Protein AF-A0A915UQF1-F1 (afdb_monomer_lite)

Sequence (170 aa):
MGRLLSLLALVVAMAIGLWLFSQKASKDVQRVTTWQVEGEKSAQPASLDWREAQESLARLDSLLAASEPAPQELSAIAQKAAQWVAESRPGSPEYRLAVALRAACLALAQAGPDASDPQRQKARAELAVARSVLAGESPGSVTHGIQDQLKNLQVEHGEQVQKALEETAP

Foldseek 3Di:
DVVVVVVVVVVVVVVVVVVVVVVVVVVLLVLLPDAAAPALVPQAADADDLVVLVVLLVLLVVQLPALQRDRVSLNVQLSVLSNQCVNDDQQDLSNLLSLLSNLLSLLSSSFHSDNPTVSSVSSVVSSVSNVCSSVVVDDRDPVVSVVSVVSSVVSSVSNVVSVVSVVPDD

Structure (mmCIF, N/CA/C/O backbone):
data_AF-A0A915UQF1-F1
#
_entry.id   AF-A0A915UQF1-F1
#
loop_
_atom_site.group_PDB
_atom_site.id
_atom_site.type_symbol
_atom_site.label_atom_id
_atom_site.label_alt_id
_atom_site.label_comp_id
_atom_site.label_asym_id
_atom_site.label_entity_id
_atom_site.label_seq_id
_atom_site.pdbx_PDB_ins_code
_atom_site.Cartn_x
_atom_site.Cartn_y
_atom_site.Cartn_z
_atom_site.occupancy
_atom_site.B_iso_or_equiv
_atom_site.auth_seq_id
_atom_site.auth_comp_id
_atom_site.auth_asym_id
_atom_site.auth_atom_id
_atom_site.pdbx_PDB_model_num
ATOM 1 N N . MET A 1 1 ? -21.570 48.358 13.254 1.00 47.84 1 MET A N 1
ATOM 2 C CA . MET A 1 1 ? -21.727 47.104 14.031 1.00 47.84 1 MET A CA 1
ATOM 3 C C . MET A 1 1 ? -21.466 45.811 13.236 1.00 47.84 1 MET A C 1
ATOM 5 O O . MET A 1 1 ? -21.239 44.797 13.874 1.00 47.84 1 MET A O 1
ATOM 9 N N . GLY A 1 2 ? -21.410 45.799 11.891 1.00 50.84 2 GLY A N 1
ATOM 10 C CA . GLY A 1 2 ? -21.199 44.552 11.118 1.00 50.84 2 GLY A CA 1
ATOM 11 C C . GLY A 1 2 ? -19.775 43.963 11.118 1.00 50.84 2 GLY A C 1
ATOM 12 O O . GLY A 1 2 ? -19.611 42.751 11.054 1.00 50.84 2 GLY A O 1
ATOM 13 N N . ARG A 1 3 ? -18.727 44.791 11.246 1.00 52.69 3 ARG A N 1
ATOM 14 C CA . ARG A 1 3 ? -17.321 44.325 11.212 1.00 52.69 3 ARG A CA 1
ATOM 15 C C . ARG A 1 3 ? -16.896 43.537 12.457 1.00 52.69 3 ARG A C 1
ATOM 17 O O . ARG A 1 3 ? -16.154 42.571 12.334 1.00 52.69 3 ARG A O 1
ATOM 24 N N . LEU A 1 4 ? -17.399 43.921 13.632 1.00 54.12 4 LEU A N 1
ATOM 25 C CA . LEU A 1 4 ? -17.116 43.225 14.894 1.00 54.12 4 LEU A CA 1
ATOM 26 C C . LEU A 1 4 ? -17.775 41.840 14.934 1.00 54.12 4 LEU A C 1
ATOM 28 O O . LEU A 1 4 ? -17.140 40.883 15.356 1.00 54.12 4 LEU A O 1
ATOM 32 N N . LEU A 1 5 ? -19.000 41.714 14.412 1.00 54.03 5 LEU A N 1
ATOM 33 C CA . LEU A 1 5 ? -19.697 40.428 14.297 1.00 54.03 5 LEU A CA 1
ATOM 34 C C . LEU A 1 5 ? -19.000 39.476 13.313 1.00 54.03 5 LEU A C 1
ATOM 36 O O . LEU A 1 5 ? -18.909 38.282 13.579 1.00 54.03 5 LEU A O 1
ATOM 40 N N . SER A 1 6 ? -18.445 40.002 12.215 1.00 56.12 6 SER A N 1
ATOM 41 C CA . SER A 1 6 ? -17.708 39.196 11.232 1.00 56.12 6 SER A CA 1
ATOM 42 C C . SER A 1 6 ? -16.364 38.684 11.766 1.00 56.12 6 SER A C 1
ATOM 44 O O . SER A 1 6 ? -15.983 37.554 11.470 1.00 56.12 6 SER A O 1
ATOM 46 N N . LEU A 1 7 ? -15.658 39.487 12.572 1.00 61.38 7 LEU A N 1
ATOM 47 C CA . LEU A 1 7 ? -14.432 39.058 13.255 1.00 61.38 7 LEU A CA 1
ATOM 48 C C . LEU A 1 7 ? -14.731 38.020 14.341 1.00 61.38 7 LEU A C 1
ATOM 50 O O . LEU A 1 7 ? -14.009 37.034 14.457 1.00 61.38 7 LEU A O 1
ATOM 54 N N . LEU A 1 8 ? -15.825 38.195 15.087 1.00 70.88 8 LEU A N 1
ATOM 55 C CA . LEU A 1 8 ? -16.248 37.231 16.101 1.00 70.88 8 LEU A CA 1
ATOM 56 C C . LEU A 1 8 ? -16.623 35.879 15.471 1.00 70.88 8 LEU A C 1
ATOM 58 O O . LEU A 1 8 ? -16.207 34.835 15.963 1.00 70.88 8 LEU A O 1
ATOM 62 N N . ALA A 1 9 ? -17.347 35.895 14.347 1.00 66.25 9 ALA A N 1
ATOM 63 C CA . ALA A 1 9 ? -17.706 34.688 13.605 1.00 66.25 9 ALA A CA 1
ATOM 64 C C . ALA A 1 9 ? -16.473 33.945 13.063 1.00 66.25 9 ALA A C 1
ATOM 66 O O . ALA A 1 9 ? -16.431 32.717 13.115 1.00 66.25 9 ALA A O 1
ATOM 67 N N . LEU A 1 10 ? -15.451 34.676 12.603 1.00 66.50 10 LEU A N 1
ATOM 68 C CA . LEU A 1 10 ? -14.189 34.089 12.147 1.00 66.50 10 LEU A CA 1
ATOM 69 C C . LEU A 1 10 ? -13.454 33.376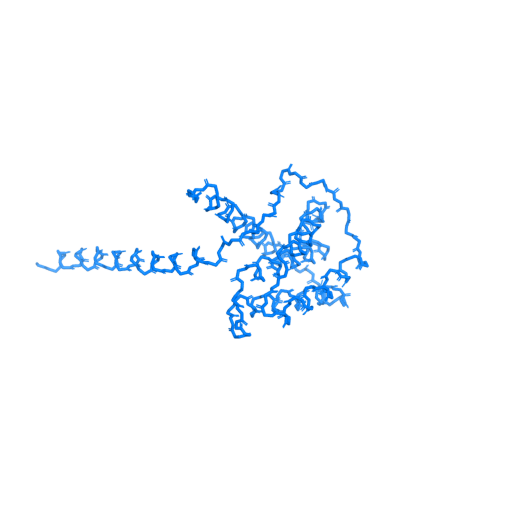 13.293 1.00 66.50 10 LEU A C 1
ATOM 71 O O . LEU A 1 10 ? -13.000 32.248 13.124 1.00 66.50 10 LEU A O 1
ATOM 75 N N . VAL A 1 11 ? -13.379 34.004 14.470 1.00 68.88 11 VAL A N 1
ATOM 76 C CA . VAL A 1 11 ? -12.717 33.420 15.649 1.00 68.88 11 VAL A CA 1
ATOM 77 C C . VAL A 1 11 ? -13.463 32.181 16.144 1.00 68.88 11 VAL A C 1
ATOM 79 O O . VAL A 1 11 ? -12.834 31.172 16.453 1.00 68.88 11 VAL A O 1
ATOM 82 N N . VAL A 1 12 ? -14.798 32.217 16.159 1.00 72.12 12 VAL A N 1
ATOM 83 C CA . VAL A 1 12 ? -15.622 31.063 16.546 1.00 72.12 12 VAL A CA 1
ATOM 84 C C . VAL A 1 12 ? -15.481 29.919 15.538 1.00 72.12 12 VAL A C 1
ATOM 86 O O . VAL A 1 12 ? -15.298 28.776 15.947 1.00 72.12 12 VAL A O 1
ATOM 89 N N . ALA A 1 13 ? -15.481 30.202 14.232 1.00 62.22 13 ALA A N 1
ATOM 90 C CA . ALA A 1 13 ? -15.256 29.185 13.203 1.00 62.22 13 ALA A CA 1
ATOM 91 C C . ALA A 1 13 ? -13.861 28.548 13.317 1.00 62.22 13 ALA A C 1
ATOM 93 O O . ALA A 1 13 ? -13.722 27.333 13.182 1.00 62.22 13 ALA A O 1
ATOM 94 N N . MET A 1 14 ? -12.838 29.348 13.632 1.00 56.78 14 MET A N 1
ATOM 95 C CA . MET A 1 14 ? -11.478 28.858 13.846 1.00 56.78 14 MET A CA 1
ATOM 96 C C . MET A 1 14 ? -11.382 27.990 15.109 1.00 56.78 14 MET A C 1
ATOM 98 O O . MET A 1 14 ? -10.783 26.919 15.070 1.00 56.78 14 MET A O 1
ATOM 102 N N . ALA A 1 15 ? -12.033 28.394 16.204 1.00 60.91 15 ALA A N 1
ATOM 103 C CA . ALA A 1 15 ? -12.081 27.623 17.446 1.00 60.91 15 ALA A CA 1
ATOM 104 C C . ALA A 1 15 ? -12.814 26.281 17.273 1.00 60.91 15 ALA A C 1
ATOM 106 O O . ALA A 1 15 ? -12.338 25.255 17.754 1.00 60.91 15 ALA A O 1
ATOM 107 N N . ILE A 1 16 ? -13.928 26.265 16.533 1.00 62.00 16 ILE A N 1
ATOM 108 C CA . ILE A 1 16 ? -14.653 25.033 16.192 1.00 62.00 16 ILE A CA 1
ATOM 109 C C . ILE A 1 16 ? -13.797 24.143 15.281 1.00 62.00 16 ILE A C 1
ATOM 111 O O . ILE A 1 16 ? -13.750 22.933 15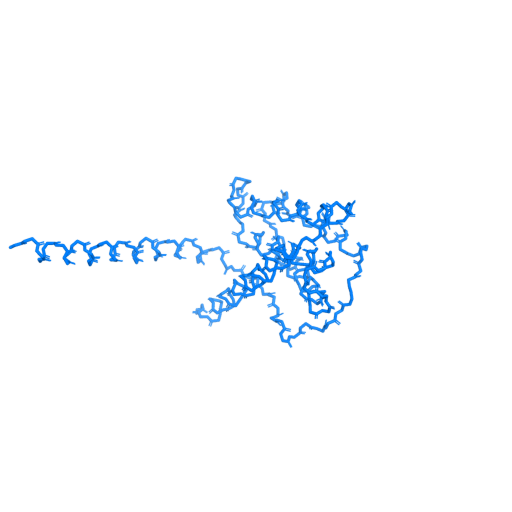.487 1.00 62.00 16 ILE A O 1
ATOM 115 N N . GLY A 1 17 ? -13.072 24.724 14.320 1.00 49.00 17 GLY A N 1
ATOM 116 C CA . GLY A 1 17 ? -12.131 23.999 13.465 1.00 49.00 17 GLY A CA 1
ATOM 117 C C . GLY A 1 17 ? -11.012 23.320 14.260 1.00 49.00 17 GLY A C 1
ATOM 118 O O . GLY A 1 17 ? -10.772 22.129 14.072 1.00 49.00 17 GLY A O 1
ATOM 119 N N . LEU A 1 18 ? -10.387 24.038 15.203 1.00 52.91 18 LEU A N 1
ATOM 120 C CA . LEU A 1 18 ? -9.383 23.465 16.108 1.00 52.91 18 LEU A CA 1
ATOM 121 C C . LEU A 1 18 ? -9.977 22.372 17.006 1.00 52.91 18 LEU A C 1
ATOM 123 O O . LEU A 1 18 ? -9.331 21.353 17.238 1.00 52.91 18 LEU A O 1
ATOM 127 N N . TRP A 1 19 ? -11.207 22.552 17.485 1.00 54.16 19 TRP A N 1
ATOM 128 C CA . TRP A 1 19 ? -11.869 21.581 18.356 1.00 54.16 19 TRP A CA 1
ATOM 129 C C . TRP A 1 19 ? -12.260 20.295 17.615 1.00 54.16 19 TRP A C 1
ATOM 131 O O . TRP A 1 19 ? -12.022 19.197 18.115 1.00 54.16 19 TRP A O 1
ATOM 141 N N . LEU A 1 20 ? -12.778 20.406 16.387 1.00 53.94 20 LEU A N 1
ATOM 142 C CA . LEU A 1 20 ? -13.071 19.251 15.533 1.00 53.94 20 LEU A CA 1
ATOM 143 C C . LEU A 1 20 ? -11.789 18.528 15.095 1.00 53.94 20 LEU A C 1
ATOM 145 O O . LEU A 1 20 ? -11.769 17.299 15.050 1.00 53.94 20 LEU A O 1
ATOM 149 N N . PHE A 1 21 ? -10.709 19.267 14.817 1.00 43.88 21 PHE A N 1
ATOM 150 C CA . PHE A 1 21 ? -9.400 18.685 14.509 1.00 43.88 21 PHE A CA 1
ATOM 151 C C . PHE A 1 21 ? -8.803 17.950 15.721 1.00 43.88 21 PHE A C 1
ATOM 153 O O . PHE A 1 21 ? -8.316 16.830 15.582 1.00 43.88 21 PHE A O 1
ATOM 160 N N . SER A 1 22 ? -8.928 18.524 16.922 1.00 38.34 22 SER A N 1
ATOM 161 C CA . SER A 1 22 ? -8.498 17.901 18.179 1.00 38.34 22 SER A CA 1
ATOM 162 C C . SER A 1 22 ? -9.291 16.630 18.496 1.00 38.34 22 SER A C 1
ATOM 164 O O . SER A 1 22 ? -8.693 15.616 18.844 1.00 38.34 22 SER A O 1
ATOM 166 N N . GLN A 1 23 ? -10.613 16.623 18.280 1.00 45.00 23 GLN A N 1
ATOM 167 C CA . GLN A 1 23 ? -11.416 15.405 18.444 1.00 45.00 23 GLN A CA 1
ATOM 168 C C . GLN A 1 23 ? -11.054 14.302 17.446 1.00 45.00 23 GLN A C 1
ATOM 170 O O . GLN A 1 23 ? -11.158 13.120 17.782 1.00 45.00 23 GLN A O 1
ATOM 175 N N . LYS A 1 24 ? -10.643 14.669 16.227 1.00 45.72 24 LYS A N 1
ATOM 176 C CA . LYS A 1 24 ? -10.180 13.708 15.222 1.00 45.72 24 LYS A CA 1
ATOM 177 C C . LYS A 1 24 ? -8.849 13.081 15.646 1.00 45.72 24 LYS A C 1
ATOM 179 O O . LYS A 1 24 ? -8.741 11.861 15.652 1.00 45.72 24 LYS A O 1
ATOM 184 N N . ALA A 1 25 ? -7.915 13.899 16.135 1.00 41.69 25 ALA A N 1
ATOM 185 C CA . ALA A 1 25 ? -6.649 13.427 16.688 1.00 41.69 25 ALA A CA 1
ATOM 186 C C . ALA A 1 25 ? -6.852 12.495 17.898 1.00 41.69 25 ALA A C 1
ATOM 188 O O . ALA A 1 25 ? -6.262 11.425 17.947 1.00 41.69 25 ALA A O 1
ATOM 189 N N . SER A 1 26 ? -7.742 12.825 18.842 1.00 36.22 26 SER A N 1
ATOM 190 C CA . SER A 1 26 ? -7.959 11.988 20.035 1.00 36.22 26 SER A CA 1
ATOM 191 C C . SER A 1 26 ? -8.600 10.622 19.753 1.00 36.22 26 SER A C 1
ATOM 193 O O . SER A 1 26 ? -8.414 9.706 20.549 1.00 36.22 26 SER A O 1
ATOM 195 N N . LYS A 1 27 ? -9.338 10.455 18.645 1.00 38.81 27 LYS A N 1
ATOM 196 C CA . LYS A 1 27 ? -9.885 9.145 18.240 1.00 38.81 27 LYS A CA 1
ATOM 197 C C . LYS A 1 27 ? -8.877 8.288 17.470 1.00 38.81 27 LYS A C 1
ATOM 199 O O . LYS A 1 27 ? -8.946 7.068 17.579 1.00 38.81 27 LYS A O 1
ATOM 204 N N . ASP A 1 28 ? -7.933 8.912 16.766 1.00 40.50 28 ASP A N 1
ATOM 205 C CA . ASP A 1 28 ? -6.822 8.214 16.105 1.00 40.50 28 ASP A CA 1
ATOM 206 C C . ASP A 1 28 ? -5.734 7.789 17.115 1.00 40.50 28 ASP A C 1
ATOM 208 O O . ASP A 1 28 ? -5.166 6.709 16.988 1.00 40.50 28 ASP A O 1
ATOM 212 N N . VAL A 1 29 ? -5.510 8.568 18.183 1.00 41.28 29 VAL A N 1
ATOM 213 C CA . VAL A 1 29 ? -4.489 8.317 19.228 1.00 41.28 29 VAL A CA 1
ATOM 214 C C . VAL A 1 29 ? -4.672 6.984 19.966 1.00 41.28 29 VAL A C 1
ATOM 216 O O . VAL A 1 29 ? -3.700 6.400 20.431 1.00 41.28 29 VAL A O 1
ATOM 219 N N . GLN A 1 30 ? -5.893 6.451 20.050 1.00 37.56 30 GLN A N 1
ATOM 220 C CA . GLN A 1 30 ? -6.158 5.214 20.796 1.00 37.56 30 GLN A CA 1
ATOM 221 C C . GLN A 1 30 ? -5.911 3.929 19.985 1.00 37.56 30 GLN A C 1
ATOM 223 O O . GLN A 1 30 ? -6.050 2.834 20.526 1.00 37.56 30 GLN A O 1
ATOM 228 N N . ARG A 1 31 ? -5.545 4.049 18.699 1.00 43.25 31 ARG A N 1
ATOM 229 C CA . ARG A 1 31 ? -5.314 2.919 17.780 1.00 43.25 31 ARG A CA 1
ATOM 230 C C . ARG A 1 31 ? -3.880 2.893 17.214 1.00 43.25 31 ARG A C 1
ATOM 232 O O . ARG A 1 31 ? -3.613 2.188 16.249 1.00 43.25 31 ARG A O 1
ATOM 239 N N . VAL A 1 32 ? -2.973 3.676 17.805 1.00 47.88 32 VAL A N 1
ATOM 240 C CA . VAL A 1 32 ? -1.567 3.858 17.395 1.00 47.88 32 VAL A CA 1
ATOM 241 C C . VAL A 1 32 ? -0.650 3.169 18.399 1.00 47.88 32 VAL A C 1
ATOM 243 O O . VAL A 1 32 ? 0.087 3.812 19.133 1.00 47.88 32 VAL A O 1
ATOM 246 N N . THR A 1 33 ? -0.716 1.848 18.489 1.00 45.22 33 THR A N 1
ATOM 247 C CA . THR A 1 33 ? 0.249 1.117 19.310 1.00 45.22 33 THR A CA 1
ATOM 248 C C . THR A 1 33 ? 0.937 0.054 18.468 1.00 45.22 33 THR A C 1
ATOM 250 O O . THR A 1 33 ? 0.330 -0.942 18.082 1.00 45.22 33 THR A O 1
ATOM 253 N N . THR A 1 34 ? 2.236 0.276 18.238 1.00 47.78 34 THR A N 1
ATOM 254 C CA . THR A 1 34 ? 3.304 -0.677 17.877 1.00 47.78 34 THR A CA 1
ATOM 255 C C . THR A 1 34 ? 3.787 -0.765 16.424 1.00 47.78 34 THR A C 1
ATOM 257 O O . THR A 1 34 ? 4.513 -1.705 16.096 1.00 47.78 34 THR A O 1
ATOM 260 N N . TRP A 1 35 ? 3.479 0.193 15.541 1.00 45.16 35 TRP A N 1
ATOM 261 C CA . TRP A 1 35 ? 4.033 0.167 14.176 1.00 45.16 35 TRP A CA 1
ATOM 262 C C . TRP A 1 35 ? 5.213 1.133 14.017 1.00 45.16 35 TRP A C 1
ATOM 264 O O . TRP A 1 35 ? 5.027 2.340 13.880 1.00 45.16 35 TRP A O 1
ATOM 274 N N . GLN A 1 36 ? 6.428 0.576 13.984 1.00 51.00 36 GLN A N 1
ATOM 275 C CA . GLN A 1 36 ? 7.656 1.285 13.623 1.00 51.00 36 GLN A CA 1
ATOM 276 C C . GLN A 1 36 ? 8.163 0.797 12.267 1.00 51.00 36 GLN A C 1
ATOM 278 O O . GLN A 1 36 ? 8.460 -0.386 12.096 1.00 51.00 36 GLN A O 1
ATOM 283 N N . VAL A 1 37 ? 8.301 1.716 11.313 1.00 53.06 37 VAL A N 1
ATOM 284 C CA . VAL A 1 37 ? 9.201 1.545 10.169 1.00 53.06 37 VAL A CA 1
ATOM 285 C C . VAL A 1 37 ? 10.414 2.409 10.444 1.00 53.06 37 VAL A C 1
ATOM 287 O O . VAL A 1 37 ? 10.298 3.613 10.674 1.00 53.06 37 VAL A O 1
ATOM 290 N N . GLU A 1 38 ? 11.586 1.779 10.473 1.00 52.75 38 GLU A N 1
ATOM 291 C CA . GLU A 1 38 ? 12.849 2.496 10.580 1.00 52.75 38 GLU A CA 1
ATOM 292 C C . GLU A 1 38 ? 12.948 3.432 9.366 1.00 52.75 38 GLU A C 1
ATOM 294 O O . GLU A 1 38 ? 13.012 2.969 8.226 1.00 52.75 38 GLU A O 1
ATOM 299 N N . GLY A 1 39 ? 12.856 4.743 9.611 1.00 47.47 39 GLY A N 1
ATOM 300 C CA . GLY A 1 39 ? 12.747 5.756 8.563 1.00 47.47 39 GLY A CA 1
ATOM 301 C C . GLY A 1 39 ? 13.860 5.670 7.513 1.00 47.47 39 GLY A C 1
ATOM 302 O O . GLY A 1 39 ? 14.918 5.082 7.739 1.00 47.47 39 GLY A O 1
ATOM 303 N N . GLU A 1 40 ? 13.627 6.316 6.370 1.00 43.91 40 GLU A N 1
ATOM 304 C CA . GLU A 1 40 ? 14.408 6.239 5.120 1.00 43.91 40 GLU A CA 1
ATOM 305 C C . GLU A 1 40 ? 15.941 6.345 5.287 1.00 43.91 40 GLU A C 1
ATOM 307 O O . GLU A 1 40 ? 16.693 5.797 4.489 1.00 43.91 40 GLU A O 1
ATOM 312 N N . LYS A 1 41 ? 16.428 6.966 6.370 1.00 43.94 41 LYS A N 1
ATOM 313 C CA . LYS A 1 41 ? 17.860 7.050 6.706 1.00 43.94 41 LYS A CA 1
ATOM 314 C C . LYS A 1 41 ? 18.542 5.721 7.063 1.00 43.94 41 LYS A C 1
ATOM 316 O O . LYS A 1 41 ? 19.770 5.686 7.044 1.00 43.94 41 LYS A O 1
ATOM 321 N N . SER A 1 42 ? 17.795 4.664 7.380 1.00 47.84 42 SER A N 1
ATOM 322 C CA . SER A 1 42 ? 18.357 3.366 7.797 1.00 47.84 42 SER A CA 1
ATOM 323 C C . SER A 1 42 ? 18.074 2.223 6.817 1.00 47.84 42 SER A C 1
ATOM 325 O O . SER A 1 42 ? 18.595 1.122 6.995 1.00 47.84 42 SER A O 1
ATOM 327 N N . ALA A 1 43 ? 17.259 2.450 5.784 1.00 57.34 43 ALA A N 1
ATOM 328 C CA . ALA A 1 43 ? 16.966 1.444 4.772 1.00 57.34 43 ALA A CA 1
ATOM 329 C C . ALA A 1 43 ? 18.122 1.387 3.761 1.00 57.34 43 ALA A C 1
ATOM 331 O O . ALA A 1 43 ? 18.338 2.329 3.004 1.00 57.34 43 ALA A O 1
ATOM 332 N N . GLN A 1 44 ? 18.885 0.290 3.752 1.00 66.56 44 GLN A N 1
ATOM 333 C CA . GLN A 1 44 ? 19.875 0.060 2.696 1.00 66.56 44 GLN A CA 1
ATOM 334 C C . GLN A 1 44 ? 19.152 -0.028 1.341 1.00 66.56 44 GLN A C 1
ATOM 336 O O . GLN A 1 44 ? 18.231 -0.837 1.231 1.00 66.56 44 GLN A O 1
ATOM 341 N N . PRO A 1 45 ? 19.526 0.778 0.329 1.00 74.94 45 PRO A N 1
ATOM 342 C CA . PRO A 1 45 ? 18.901 0.712 -0.987 1.00 74.94 45 PRO A CA 1
ATOM 343 C C . PRO A 1 45 ? 19.000 -0.701 -1.563 1.00 74.94 45 PRO A C 1
ATOM 345 O O . PRO A 1 45 ? 20.051 -1.340 -1.477 1.00 74.94 45 PRO A O 1
ATOM 348 N N . ALA A 1 46 ? 17.905 -1.188 -2.139 1.00 78.69 46 ALA A N 1
ATOM 349 C CA . ALA A 1 46 ? 17.849 -2.503 -2.762 1.00 78.69 46 ALA A CA 1
ATOM 350 C C . ALA A 1 46 ? 17.053 -2.424 -4.062 1.00 78.69 46 ALA A C 1
ATOM 352 O O . ALA A 1 46 ? 16.026 -1.749 -4.132 1.00 78.69 46 ALA A O 1
ATOM 353 N N . SER A 1 47 ? 17.500 -3.140 -5.092 1.00 84.06 47 SER A N 1
ATOM 354 C CA . SER A 1 47 ? 16.726 -3.271 -6.323 1.00 84.06 47 SER A CA 1
ATOM 355 C C . SER A 1 47 ? 15.438 -4.057 -6.068 1.00 84.06 47 SER A C 1
ATOM 357 O O . SER A 1 47 ? 15.384 -4.946 -5.217 1.00 84.06 47 SER A O 1
ATOM 359 N N . LEU A 1 48 ? 14.385 -3.722 -6.814 1.00 85.81 48 LEU A N 1
ATOM 360 C CA . LEU A 1 48 ? 13.101 -4.400 -6.689 1.00 85.81 48 LEU A CA 1
ATOM 361 C C . LEU A 1 48 ? 13.189 -5.847 -7.200 1.00 85.81 48 LEU A C 1
ATOM 363 O O . LEU A 1 48 ? 13.483 -6.081 -8.374 1.00 85.81 48 LEU A O 1
ATOM 367 N N . ASP A 1 49 ? 12.879 -6.809 -6.327 1.00 89.94 49 ASP A N 1
ATOM 368 C CA . ASP A 1 49 ? 12.617 -8.202 -6.699 1.00 89.94 49 ASP A CA 1
ATOM 369 C C . ASP A 1 49 ? 11.112 -8.373 -6.960 1.00 89.94 49 ASP A C 1
ATOM 371 O O . ASP A 1 49 ? 10.277 -8.296 -6.056 1.00 89.94 49 ASP A O 1
ATOM 375 N N . TRP A 1 50 ? 10.755 -8.614 -8.222 1.00 88.38 50 TRP A N 1
ATOM 376 C CA . TRP A 1 50 ? 9.367 -8.762 -8.663 1.00 88.38 50 TRP A CA 1
ATOM 377 C C . TRP A 1 50 ? 8.639 -9.944 -8.021 1.00 88.38 50 TRP A C 1
ATOM 379 O O . TRP A 1 50 ? 7.441 -9.846 -7.742 1.00 88.38 50 TRP A O 1
ATOM 389 N N . ARG A 1 51 ? 9.340 -11.054 -7.766 1.00 90.56 51 ARG A N 1
ATOM 390 C CA . ARG A 1 51 ? 8.749 -12.221 -7.104 1.00 90.56 51 ARG A CA 1
ATOM 391 C C . ARG A 1 51 ? 8.461 -11.887 -5.647 1.00 90.56 51 ARG A C 1
ATOM 393 O O . ARG A 1 51 ? 7.371 -12.166 -5.156 1.00 90.56 51 ARG A O 1
ATOM 400 N N . GLU A 1 52 ? 9.404 -11.235 -4.979 1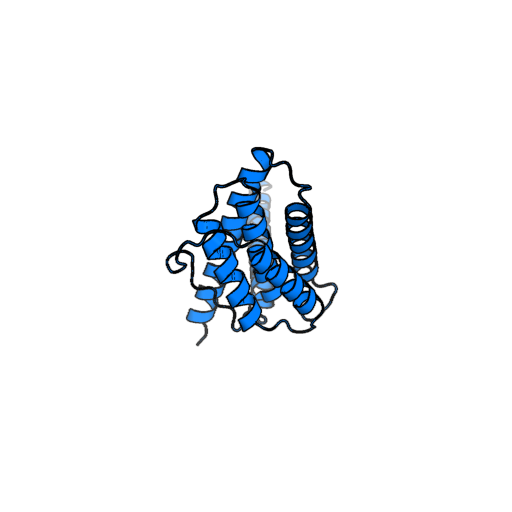.00 90.75 52 GLU A N 1
ATOM 401 C CA . GLU A 1 52 ? 9.237 -10.819 -3.588 1.00 90.75 52 GLU A CA 1
ATOM 402 C C . GLU A 1 52 ? 8.145 -9.747 -3.427 1.00 90.75 52 GLU A C 1
ATOM 404 O O . GLU A 1 52 ? 7.386 -9.761 -2.454 1.00 90.75 52 GLU A O 1
ATOM 409 N N . ALA A 1 53 ? 7.993 -8.852 -4.406 1.00 89.31 53 ALA A N 1
ATOM 410 C CA . ALA A 1 53 ? 6.904 -7.883 -4.438 1.00 89.31 53 ALA A CA 1
ATOM 411 C C . ALA A 1 53 ? 5.534 -8.556 -4.638 1.00 89.31 53 ALA A C 1
ATOM 413 O O . ALA A 1 53 ? 4.554 -8.162 -4.003 1.00 89.31 53 ALA A O 1
ATOM 414 N N . GLN A 1 54 ? 5.460 -9.606 -5.464 1.00 92.75 54 GLN A N 1
ATOM 415 C CA . GLN A 1 54 ? 4.243 -10.403 -5.637 1.00 92.75 54 GLN A CA 1
ATOM 416 C C . GLN A 1 54 ? 3.886 -11.186 -4.364 1.00 92.75 54 GLN A C 1
ATOM 418 O O . GLN A 1 54 ? 2.722 -11.213 -3.962 1.00 92.75 54 GLN A O 1
ATOM 423 N N . GLU A 1 55 ? 4.879 -11.775 -3.696 1.00 93.12 55 GLU A N 1
ATOM 424 C CA . GLU A 1 55 ? 4.700 -12.422 -2.392 1.00 93.12 55 GLU A CA 1
ATOM 425 C C . GLU A 1 55 ? 4.210 -11.415 -1.342 1.00 93.12 55 GLU A C 1
ATOM 427 O O . GLU A 1 55 ? 3.245 -11.688 -0.628 1.00 93.12 55 GLU A O 1
ATOM 432 N N . SER A 1 56 ? 4.803 -10.219 -1.299 1.00 92.69 56 SER A N 1
ATOM 433 C CA . SER A 1 56 ? 4.396 -9.134 -0.398 1.00 92.69 56 SER A CA 1
ATOM 434 C C . SER A 1 56 ? 2.956 -8.681 -0.649 1.00 92.69 56 SER A C 1
ATOM 436 O O . SER A 1 56 ? 2.194 -8.510 0.300 1.00 92.69 56 SER A O 1
ATOM 438 N N . LEU A 1 57 ? 2.545 -8.549 -1.915 1.00 93.12 57 LEU A N 1
ATOM 439 C CA . LEU A 1 57 ? 1.160 -8.246 -2.280 1.00 93.12 57 LEU A CA 1
ATOM 440 C C . LEU A 1 57 ? 0.196 -9.318 -1.747 1.00 93.12 57 LEU A C 1
ATOM 442 O O . LEU A 1 57 ? -0.792 -8.985 -1.094 1.00 93.12 57 LEU A O 1
ATOM 446 N N . ALA A 1 58 ? 0.499 -10.598 -1.979 1.00 92.88 58 ALA A N 1
ATOM 447 C CA . ALA A 1 58 ? -0.337 -11.705 -1.514 1.00 92.88 58 ALA A CA 1
ATOM 448 C C . ALA A 1 58 ? -0.448 -11.741 0.021 1.00 92.88 58 ALA A C 1
ATOM 450 O O . ALA A 1 58 ? -1.523 -12.000 0.567 1.00 92.88 58 ALA A O 1
ATOM 451 N N . ARG A 1 59 ? 0.647 -11.428 0.730 1.00 92.25 59 ARG A N 1
ATOM 452 C CA . ARG A 1 59 ? 0.635 -11.270 2.190 1.00 92.25 59 ARG A CA 1
ATOM 453 C C . ARG A 1 59 ? -0.257 -10.118 2.629 1.00 92.25 59 ARG A C 1
ATOM 455 O O . ARG A 1 59 ? -1.101 -10.319 3.500 1.00 92.25 59 ARG A O 1
ATOM 462 N N . LEU A 1 60 ? -0.155 -8.952 1.998 1.00 91.62 60 LEU A N 1
ATOM 463 C CA . LEU A 1 60 ? -1.010 -7.810 2.329 1.00 91.62 60 LEU A CA 1
ATOM 464 C C . LEU A 1 60 ? -2.493 -8.074 2.044 1.00 91.62 60 LEU A C 1
ATOM 466 O O . LEU A 1 60 ? -3.332 -7.658 2.838 1.00 91.62 60 LEU A O 1
ATOM 470 N N . ASP A 1 61 ? -2.830 -8.811 0.982 1.00 91.62 61 ASP A N 1
ATOM 471 C CA . ASP A 1 61 ? -4.210 -9.248 0.726 1.00 91.62 61 ASP A CA 1
ATOM 472 C C . ASP A 1 61 ? -4.734 -10.157 1.857 1.00 91.62 61 ASP A C 1
ATOM 474 O O . ASP A 1 61 ? -5.879 -10.013 2.292 1.00 91.62 61 ASP A O 1
ATOM 478 N N . SER A 1 62 ? -3.890 -11.048 2.393 1.00 89.88 62 SER A N 1
ATOM 479 C CA . SER A 1 62 ? -4.259 -11.886 3.543 1.00 89.88 62 SER A CA 1
ATOM 480 C C . SER A 1 62 ? -4.452 -11.070 4.831 1.00 89.88 62 SER A C 1
ATOM 482 O O . SER A 1 62 ? -5.423 -11.280 5.559 1.00 89.88 62 SER A O 1
ATOM 484 N N . LEU A 1 63 ? -3.596 -10.071 5.071 1.00 88.25 63 LEU A N 1
ATOM 485 C CA . LEU A 1 63 ? -3.680 -9.176 6.230 1.00 88.25 63 LEU A CA 1
ATOM 486 C C . LEU A 1 63 ? -4.878 -8.224 6.143 1.00 88.25 63 LEU A C 1
ATOM 488 O O . LEU A 1 63 ? -5.497 -7.902 7.154 1.00 88.25 63 LEU A O 1
ATOM 492 N N . LEU A 1 64 ? -5.261 -7.817 4.934 1.00 87.56 64 LEU A N 1
ATOM 493 C CA . LEU A 1 64 ? -6.461 -7.025 4.686 1.00 87.56 64 LEU A CA 1
ATOM 494 C C . LEU A 1 64 ? -7.749 -7.786 5.045 1.00 87.56 64 LEU A C 1
ATOM 496 O O . LEU A 1 64 ? -8.746 -7.156 5.412 1.00 87.56 64 LEU A O 1
ATOM 500 N N . ALA A 1 65 ? -7.747 -9.117 4.938 1.00 84.69 65 ALA A N 1
ATOM 501 C CA . ALA A 1 65 ? -8.863 -9.962 5.360 1.00 84.69 65 ALA A CA 1
ATOM 502 C C . ALA A 1 65 ? -8.877 -10.220 6.879 1.00 84.69 65 ALA A C 1
ATOM 504 O O . ALA A 1 65 ? -9.934 -10.515 7.436 1.00 84.69 65 ALA A O 1
ATOM 505 N N . ALA A 1 66 ? -7.734 -10.084 7.557 1.00 83.12 66 ALA A N 1
ATOM 506 C CA . ALA A 1 66 ? -7.625 -10.269 9.000 1.00 83.12 66 ALA A CA 1
ATOM 507 C C . ALA A 1 66 ? -8.232 -9.084 9.770 1.00 83.12 66 ALA A C 1
ATOM 509 O O . ALA A 1 66 ? -7.990 -7.923 9.435 1.00 83.12 66 ALA A O 1
ATOM 510 N N . SER A 1 67 ? -8.995 -9.356 10.832 1.00 71.69 67 SER A N 1
ATOM 511 C CA . SER A 1 67 ? -9.567 -8.309 11.697 1.00 71.69 67 SER A CA 1
ATOM 512 C C . SER A 1 67 ? -8.497 -7.500 12.436 1.00 71.69 67 SER A C 1
ATOM 514 O O . SER A 1 67 ? -8.678 -6.303 12.625 1.00 71.69 67 SER A O 1
ATOM 516 N N . GLU A 1 68 ? -7.358 -8.108 12.761 1.00 73.00 68 GLU A N 1
ATOM 517 C CA . GLU A 1 68 ? -6.185 -7.423 13.308 1.00 73.00 68 GLU A CA 1
ATOM 518 C C . GLU A 1 68 ? -4.957 -7.825 12.482 1.00 73.00 68 GLU A C 1
ATOM 520 O O . GLU A 1 68 ? -4.541 -8.986 12.530 1.00 73.00 68 GLU A O 1
ATOM 525 N N . PRO A 1 69 ? -4.407 -6.922 11.652 1.00 71.75 69 PRO A N 1
ATOM 526 C CA . PRO A 1 69 ? -3.232 -7.239 10.856 1.00 71.75 69 PRO A CA 1
ATOM 527 C C . PRO A 1 69 ? -1.987 -7.297 11.751 1.00 71.75 69 PRO A C 1
ATOM 529 O O . PRO A 1 69 ? -1.789 -6.437 12.606 1.00 71.75 69 PRO A O 1
ATOM 532 N N . ALA A 1 70 ? -1.135 -8.303 11.541 1.00 78.69 70 ALA A N 1
ATOM 533 C CA . ALA A 1 70 ? 0.095 -8.493 12.304 1.00 78.69 70 ALA A CA 1
ATOM 534 C C . ALA A 1 70 ? 1.058 -7.298 12.104 1.00 78.69 70 ALA A C 1
ATOM 536 O O . ALA A 1 70 ? 1.611 -7.146 11.008 1.00 78.69 70 ALA A O 1
ATOM 537 N N . PRO A 1 71 ? 1.325 -6.467 13.136 1.00 76.88 71 PRO A N 1
ATOM 538 C CA . PRO A 1 71 ? 2.106 -5.232 12.976 1.00 76.88 71 PRO A CA 1
ATOM 539 C C . PRO A 1 71 ? 3.542 -5.479 12.494 1.00 76.88 71 PRO A C 1
ATOM 541 O O . PRO A 1 71 ? 4.090 -4.700 11.716 1.00 76.88 71 PRO A O 1
ATOM 544 N N . GLN A 1 72 ? 4.131 -6.602 12.912 1.00 77.12 72 GLN A N 1
ATOM 545 C CA . GLN A 1 72 ? 5.487 -7.016 12.541 1.00 77.12 72 GLN A CA 1
ATOM 546 C C . GLN A 1 72 ? 5.599 -7.358 11.049 1.00 77.12 72 GLN A C 1
ATOM 548 O O . GLN A 1 72 ? 6.575 -6.985 10.402 1.00 77.12 72 GLN A O 1
ATOM 553 N N . GLU A 1 73 ? 4.590 -8.027 10.482 1.00 82.62 73 GLU A N 1
ATOM 554 C CA . GLU A 1 73 ? 4.574 -8.385 9.059 1.00 82.62 73 GLU A CA 1
ATOM 555 C C . GLU A 1 73 ? 4.362 -7.135 8.191 1.00 82.62 73 GLU A C 1
ATOM 557 O O . GLU A 1 73 ? 5.053 -6.960 7.187 1.00 82.62 73 GLU A O 1
ATOM 562 N N . LEU A 1 74 ? 3.496 -6.209 8.626 1.00 84.56 74 LEU A N 1
ATOM 563 C CA . LEU A 1 74 ? 3.317 -4.910 7.968 1.00 84.56 74 LEU A CA 1
ATOM 564 C C . LEU A 1 74 ? 4.601 -4.072 7.972 1.00 84.56 74 LEU A C 1
ATOM 566 O O . LEU A 1 74 ? 4.941 -3.478 6.952 1.00 84.56 74 LEU A O 1
ATOM 570 N N . SER A 1 75 ? 5.310 -4.008 9.104 1.00 80.69 75 SER A N 1
ATOM 571 C CA . SER A 1 75 ? 6.581 -3.278 9.210 1.00 80.69 75 SER A CA 1
ATOM 572 C C . SER A 1 75 ? 7.653 -3.882 8.297 1.00 80.69 75 SER A C 1
ATOM 574 O O . SER A 1 75 ? 8.286 -3.155 7.531 1.00 80.69 75 SER A O 1
ATOM 576 N N . ALA A 1 76 ? 7.792 -5.212 8.275 1.00 85.38 76 ALA A N 1
ATOM 577 C CA . ALA A 1 76 ? 8.762 -5.888 7.415 1.00 85.38 76 ALA A CA 1
ATOM 578 C C . ALA A 1 76 ? 8.508 -5.624 5.919 1.00 85.38 76 ALA A C 1
ATOM 580 O O . ALA A 1 76 ? 9.445 -5.347 5.168 1.00 85.38 76 ALA A O 1
ATOM 581 N N . ILE A 1 77 ? 7.246 -5.676 5.477 1.00 87.88 77 ILE A N 1
ATOM 582 C CA . ILE A 1 77 ? 6.883 -5.387 4.081 1.00 87.88 77 ILE A CA 1
ATOM 583 C C . ILE A 1 77 ? 7.105 -3.904 3.758 1.00 87.88 77 ILE A C 1
ATOM 585 O O . ILE A 1 77 ? 7.669 -3.584 2.711 1.00 87.88 77 ILE A O 1
ATOM 589 N N . ALA A 1 78 ? 6.720 -2.995 4.657 1.00 84.19 78 ALA A N 1
ATOM 590 C CA . ALA A 1 78 ? 6.931 -1.563 4.473 1.00 84.19 78 ALA A CA 1
ATOM 591 C C . ALA A 1 78 ? 8.420 -1.198 4.398 1.00 84.19 78 ALA A C 1
ATOM 593 O O . ALA A 1 78 ? 8.805 -0.381 3.562 1.00 84.19 78 ALA A O 1
ATOM 594 N N . GLN A 1 79 ? 9.267 -1.839 5.206 1.00 83.81 79 GLN A N 1
ATOM 595 C CA . GLN A 1 79 ? 10.712 -1.639 5.173 1.00 83.81 79 GLN A CA 1
ATOM 596 C C . GLN A 1 79 ? 11.315 -2.109 3.845 1.00 83.81 79 GLN A C 1
ATOM 598 O O . GLN A 1 79 ? 12.102 -1.379 3.249 1.00 83.81 79 GLN A O 1
ATOM 603 N N . LYS A 1 80 ? 10.920 -3.279 3.330 1.00 85.94 80 LYS A N 1
ATOM 604 C CA . LYS A 1 80 ? 11.361 -3.738 1.998 1.00 85.94 80 LYS A CA 1
ATOM 605 C C . LYS A 1 80 ? 10.918 -2.780 0.897 1.00 85.94 80 LYS A C 1
ATOM 607 O O . LYS A 1 80 ? 11.721 -2.374 0.063 1.00 85.94 80 LYS A O 1
ATOM 612 N N . ALA A 1 81 ? 9.660 -2.349 0.941 1.00 86.00 81 ALA A N 1
ATOM 613 C CA . ALA A 1 81 ? 9.142 -1.365 0.005 1.00 86.00 81 ALA A CA 1
ATOM 614 C C . ALA A 1 81 ? 9.920 -0.037 0.080 1.00 86.00 81 ALA A C 1
ATOM 616 O O . ALA A 1 81 ? 10.223 0.548 -0.955 1.00 86.00 81 ALA A O 1
ATOM 617 N N . ALA A 1 82 ? 10.320 0.409 1.275 1.00 81.81 82 ALA A N 1
ATOM 618 C CA . ALA A 1 82 ? 11.178 1.579 1.456 1.00 81.81 82 ALA A CA 1
ATOM 619 C C . ALA A 1 82 ? 12.550 1.421 0.780 1.00 81.81 82 ALA A C 1
ATOM 621 O O . ALA A 1 82 ? 13.009 2.344 0.109 1.00 81.81 82 ALA A O 1
ATOM 622 N N . GLN A 1 83 ? 13.178 0.248 0.909 1.00 83.19 83 GLN A N 1
ATOM 623 C CA . GLN A 1 83 ? 14.459 -0.057 0.259 1.00 83.19 83 GLN A CA 1
ATOM 624 C C . GLN A 1 83 ? 14.342 -0.001 -1.270 1.00 83.19 83 GLN A C 1
ATOM 626 O O . GLN A 1 83 ? 15.214 0.560 -1.932 1.00 83.19 83 GLN A O 1
ATOM 631 N N . TRP A 1 84 ? 13.239 -0.515 -1.824 1.00 86.56 84 TRP A N 1
ATOM 632 C CA . TRP A 1 84 ? 12.965 -0.451 -3.261 1.00 86.56 84 TRP A CA 1
ATOM 633 C C . TRP A 1 84 ? 12.677 0.968 -3.746 1.00 86.56 84 TRP A C 1
ATOM 635 O O . TRP A 1 84 ? 13.134 1.341 -4.824 1.00 86.56 84 TRP A O 1
ATOM 645 N N . VAL A 1 85 ? 11.952 1.779 -2.966 1.00 83.75 85 VAL A N 1
ATOM 646 C CA . VAL A 1 85 ? 11.726 3.202 -3.274 1.00 83.75 85 VAL A CA 1
ATOM 647 C C . VAL A 1 85 ? 13.055 3.951 -3.384 1.00 83.75 85 VAL A C 1
ATOM 649 O O . VAL A 1 85 ? 13.214 4.735 -4.317 1.00 83.75 85 VAL A O 1
ATOM 652 N N . ALA A 1 86 ? 13.999 3.696 -2.471 1.00 78.50 86 ALA A N 1
ATOM 653 C CA . ALA A 1 86 ? 15.282 4.398 -2.416 1.00 78.50 86 ALA A CA 1
ATOM 654 C C . ALA A 1 86 ? 16.162 4.158 -3.658 1.00 78.50 86 ALA A C 1
ATOM 656 O O . ALA A 1 86 ? 16.873 5.063 -4.088 1.00 78.50 86 ALA A O 1
ATOM 657 N N . GLU A 1 87 ? 16.090 2.961 -4.249 1.00 81.06 87 GLU A N 1
ATOM 658 C CA . GLU A 1 87 ? 16.869 2.584 -5.441 1.00 81.06 87 GLU A CA 1
ATOM 659 C C . GLU A 1 87 ? 16.104 2.819 -6.760 1.00 81.06 87 GLU A C 1
ATOM 661 O O . GLU A 1 87 ? 16.687 2.840 -7.846 1.00 81.06 87 GLU A O 1
ATOM 666 N N . SER A 1 88 ? 14.782 3.004 -6.701 1.00 79.25 88 SER A N 1
ATOM 667 C CA . SER A 1 88 ? 13.943 3.143 -7.896 1.00 79.25 88 SER A CA 1
ATOM 668 C C . SER A 1 88 ? 13.882 4.579 -8.408 1.00 79.25 88 SER A C 1
ATOM 670 O O . SER A 1 88 ? 13.806 5.551 -7.656 1.00 79.25 88 SER A O 1
ATOM 672 N N . ARG A 1 89 ? 13.811 4.733 -9.734 1.00 78.25 89 ARG A N 1
ATOM 673 C CA . ARG A 1 89 ? 13.621 6.048 -10.352 1.00 78.25 89 ARG A CA 1
ATOM 674 C C . ARG A 1 89 ? 12.178 6.531 -10.142 1.00 78.25 89 ARG A C 1
ATOM 676 O O . ARG A 1 89 ? 11.253 5.826 -10.543 1.00 78.25 89 ARG A O 1
ATOM 683 N N . PRO A 1 90 ? 11.953 7.761 -9.647 1.00 76.12 90 PRO A N 1
ATOM 684 C CA . PRO A 1 90 ? 10.611 8.322 -9.545 1.00 76.12 90 PRO A CA 1
ATOM 685 C C . PRO A 1 90 ? 9.823 8.237 -10.858 1.00 76.12 90 PRO A C 1
ATOM 687 O O . PRO A 1 90 ? 10.339 8.561 -11.932 1.00 76.12 90 PRO A O 1
ATOM 690 N N . GLY A 1 91 ? 8.569 7.789 -10.763 1.00 68.31 91 GLY A N 1
ATOM 691 C CA . GLY A 1 91 ? 7.679 7.563 -11.907 1.00 68.31 91 GLY A CA 1
ATOM 692 C C . GLY A 1 91 ? 7.914 6.261 -12.678 1.00 68.31 91 GLY A C 1
ATOM 693 O O . GLY A 1 91 ? 7.167 5.980 -13.619 1.00 68.31 91 GLY A O 1
ATOM 694 N N . SER A 1 92 ? 8.899 5.443 -12.293 1.00 81.25 92 SER A N 1
ATOM 695 C CA . SER A 1 92 ? 9.052 4.098 -12.848 1.00 81.25 92 SER A CA 1
ATOM 696 C C . SER A 1 92 ? 7.963 3.145 -12.317 1.00 81.25 92 SER A C 1
ATOM 698 O O . SER A 1 92 ? 7.338 3.415 -11.283 1.00 81.25 92 SER A O 1
ATOM 700 N N . PRO A 1 93 ? 7.669 2.036 -13.020 1.00 84.31 93 PRO A N 1
ATOM 701 C CA . PRO A 1 93 ? 6.804 0.978 -12.500 1.00 84.31 93 PRO A CA 1
ATOM 702 C C . PRO A 1 93 ? 7.284 0.431 -11.147 1.00 84.31 93 PRO A C 1
ATOM 704 O O . PRO A 1 93 ? 6.473 0.245 -10.247 1.00 84.31 93 PRO A O 1
ATOM 707 N N . GLU A 1 94 ? 8.592 0.252 -10.971 1.00 86.31 94 GLU A N 1
ATOM 708 C CA . GLU A 1 94 ? 9.206 -0.239 -9.732 1.00 86.31 94 GLU A CA 1
ATOM 709 C C . GLU A 1 94 ? 8.939 0.719 -8.566 1.00 86.31 94 GLU A C 1
ATOM 711 O O . GLU A 1 94 ? 8.455 0.301 -7.514 1.00 86.31 94 GLU A O 1
ATOM 716 N N . TYR A 1 95 ? 9.153 2.022 -8.788 1.00 84.00 95 TYR A N 1
ATOM 717 C CA . TYR A 1 95 ? 8.865 3.058 -7.798 1.00 84.00 95 TYR A CA 1
ATOM 718 C C . TYR A 1 95 ? 7.383 3.061 -7.414 1.00 84.00 95 TYR A C 1
ATOM 720 O O . TYR A 1 95 ? 7.037 3.105 -6.236 1.00 84.00 95 TYR A O 1
ATOM 728 N N . ARG A 1 96 ? 6.490 2.954 -8.404 1.00 85.12 96 ARG A N 1
ATOM 729 C CA . ARG A 1 96 ? 5.039 2.904 -8.179 1.00 85.12 96 ARG A CA 1
ATOM 730 C C . ARG A 1 96 ? 4.598 1.703 -7.371 1.00 85.12 96 ARG A C 1
ATOM 732 O O . ARG A 1 96 ? 3.795 1.857 -6.452 1.00 85.12 96 ARG A O 1
ATOM 739 N N . LEU A 1 97 ? 5.116 0.527 -7.705 1.00 89.06 97 LEU A N 1
ATOM 740 C CA . LEU A 1 97 ? 4.831 -0.697 -6.973 1.00 89.06 97 LEU A CA 1
ATOM 741 C C . LEU A 1 97 ? 5.284 -0.569 -5.518 1.00 89.06 97 LEU A C 1
ATOM 743 O O . LEU A 1 97 ? 4.495 -0.813 -4.608 1.00 89.06 97 LEU A O 1
ATOM 747 N N . ALA A 1 98 ? 6.519 -0.119 -5.301 1.00 88.00 98 ALA A N 1
ATOM 748 C CA . ALA A 1 98 ? 7.080 0.048 -3.970 1.00 88.00 98 ALA A CA 1
ATOM 749 C C . ALA A 1 98 ? 6.288 1.075 -3.133 1.00 88.00 98 ALA A C 1
ATOM 751 O O . ALA A 1 98 ? 5.897 0.784 -2.002 1.00 88.00 98 ALA A O 1
ATOM 752 N N . VAL A 1 99 ? 5.938 2.233 -3.704 1.00 85.94 99 VAL A N 1
ATOM 753 C CA . VAL A 1 99 ? 5.104 3.243 -3.027 1.00 85.94 99 VAL A CA 1
ATOM 754 C C . VAL A 1 99 ? 3.702 2.711 -2.717 1.00 85.94 99 VAL A C 1
ATOM 756 O O . VAL A 1 99 ? 3.193 2.948 -1.622 1.00 85.94 99 VAL A O 1
ATOM 759 N N . ALA A 1 100 ? 3.068 1.983 -3.641 1.00 88.25 100 ALA A N 1
ATOM 760 C CA . ALA A 1 100 ? 1.742 1.404 -3.420 1.00 88.25 100 ALA A CA 1
ATOM 761 C C . ALA A 1 100 ? 1.755 0.360 -2.291 1.00 88.25 100 ALA A C 1
ATOM 763 O O . ALA A 1 100 ? 0.893 0.392 -1.413 1.00 88.25 100 ALA A O 1
ATOM 764 N N . LEU A 1 101 ? 2.764 -0.518 -2.253 1.00 90.12 101 LEU A N 1
ATOM 765 C CA . LEU A 1 101 ? 2.925 -1.504 -1.180 1.00 90.12 101 LEU A CA 1
ATOM 766 C C . LEU A 1 101 ? 3.157 -0.827 0.177 1.00 90.12 101 LEU A C 1
ATOM 768 O O . LEU A 1 101 ? 2.497 -1.177 1.156 1.00 90.12 101 LEU A O 1
ATOM 772 N N . ARG A 1 102 ? 4.028 0.187 0.237 1.00 87.81 102 ARG A N 1
ATOM 773 C CA . ARG A 1 102 ? 4.287 0.941 1.473 1.00 87.81 102 ARG A CA 1
ATOM 774 C C . ARG A 1 102 ? 3.043 1.695 1.956 1.00 87.81 102 ARG A C 1
ATOM 776 O O . ARG A 1 102 ? 2.706 1.641 3.137 1.00 87.81 102 ARG A O 1
ATOM 783 N N . ALA A 1 103 ? 2.303 2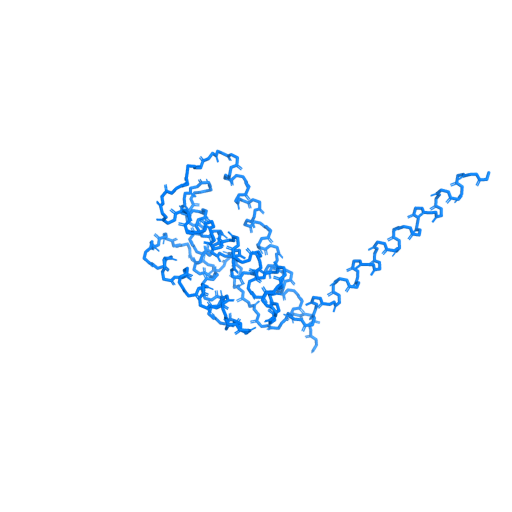.329 1.043 1.00 83.69 103 ALA A N 1
ATOM 784 C CA . ALA A 1 103 ? 1.053 3.024 1.352 1.00 83.69 103 ALA A CA 1
ATOM 785 C C . ALA A 1 103 ? -0.051 2.069 1.839 1.00 83.69 103 ALA A C 1
ATOM 787 O O . ALA A 1 103 ? -0.797 2.414 2.759 1.00 83.69 103 ALA A O 1
ATOM 788 N N . ALA A 1 104 ? -0.140 0.867 1.260 1.00 89.38 104 ALA A N 1
ATOM 789 C CA . ALA A 1 104 ? -1.047 -0.177 1.724 1.00 89.38 104 ALA A CA 1
ATOM 790 C C . ALA A 1 104 ? -0.703 -0.627 3.151 1.00 89.38 104 ALA A C 1
ATOM 792 O O . ALA A 1 104 ? -1.608 -0.749 3.976 1.00 89.38 104 ALA A O 1
ATOM 793 N N . CYS A 1 105 ? 0.586 -0.810 3.464 1.00 88.06 105 CYS A N 1
ATOM 794 C CA . CYS A 1 105 ? 1.035 -1.166 4.813 1.00 88.06 105 CYS A CA 1
ATOM 795 C C . CYS A 1 105 ? 0.633 -0.108 5.843 1.00 88.06 105 CYS A C 1
ATOM 797 O O . CYS A 1 105 ? 0.041 -0.450 6.864 1.00 88.06 105 CYS A O 1
ATOM 799 N N . LEU A 1 106 ? 0.890 1.172 5.551 1.00 84.69 106 LEU A N 1
ATOM 800 C CA . LEU A 1 106 ? 0.522 2.278 6.438 1.00 84.69 106 LEU A CA 1
ATOM 801 C C . LEU A 1 106 ? -0.996 2.346 6.662 1.00 84.69 106 LEU A C 1
ATOM 803 O O . LEU A 1 106 ? -1.460 2.509 7.787 1.00 84.69 106 LEU A O 1
ATOM 807 N N . ALA A 1 107 ? -1.783 2.195 5.594 1.00 85.94 107 ALA A N 1
ATOM 808 C CA . ALA A 1 107 ? -3.237 2.192 5.699 1.00 85.94 107 ALA A CA 1
ATOM 809 C C . ALA A 1 107 ? -3.745 0.999 6.532 1.00 85.94 107 ALA A C 1
ATOM 811 O O . ALA A 1 107 ? -4.616 1.172 7.376 1.00 85.94 107 ALA A O 1
ATOM 812 N N . LEU A 1 108 ? -3.175 -0.198 6.367 1.00 86.19 108 LEU A N 1
ATOM 813 C CA . LEU A 1 108 ? -3.522 -1.356 7.200 1.00 86.19 108 LEU A CA 1
ATOM 814 C C . LEU A 1 108 ? -3.113 -1.176 8.665 1.00 86.19 108 LEU A C 1
ATOM 816 O O . LEU A 1 108 ? -3.874 -1.569 9.543 1.00 86.19 108 LEU A O 1
ATOM 820 N N . ALA A 1 109 ? -1.968 -0.551 8.940 1.00 84.25 109 ALA A N 1
ATOM 821 C CA . ALA A 1 109 ? -1.525 -0.264 10.305 1.00 84.25 109 ALA A CA 1
ATOM 822 C C . ALA A 1 109 ? -2.461 0.718 11.036 1.00 84.25 109 ALA A C 1
ATOM 824 O O . ALA A 1 109 ? -2.591 0.658 12.253 1.00 84.25 109 ALA A O 1
ATOM 825 N N . GLN A 1 110 ? -3.138 1.604 10.298 1.00 82.75 110 GLN A N 1
ATOM 826 C CA . GLN A 1 110 ? -4.111 2.567 10.837 1.00 82.75 110 GLN A CA 1
ATOM 827 C C . GLN A 1 110 ? -5.556 2.035 10.826 1.00 82.75 110 GLN A C 1
ATOM 829 O O . GLN A 1 110 ? -6.476 2.687 11.332 1.00 82.75 110 GLN A O 1
ATOM 834 N N . ALA A 1 111 ? -5.783 0.867 10.226 1.00 83.25 111 ALA A N 1
ATOM 835 C CA . ALA A 1 111 ? -7.111 0.314 10.039 1.00 83.25 111 ALA A CA 1
ATOM 836 C C . ALA A 1 111 ? -7.695 -0.264 11.326 1.00 83.25 111 ALA A C 1
ATOM 838 O O . ALA A 1 111 ? -7.037 -0.949 12.103 1.00 83.25 111 ALA A O 1
ATOM 839 N N . GLY A 1 112 ? -8.987 -0.027 11.525 1.00 77.75 112 GLY A N 1
ATOM 840 C CA . GLY A 1 112 ? -9.773 -0.704 12.545 1.00 77.75 112 GLY A CA 1
ATOM 841 C C . GLY A 1 112 ? -10.168 -2.125 12.152 1.00 77.75 112 GLY A C 1
ATOM 842 O O . GLY A 1 112 ? -9.971 -2.551 11.008 1.00 77.75 112 GLY A O 1
ATOM 843 N N . PRO A 1 113 ? -10.795 -2.860 13.083 1.00 76.69 113 PRO A N 1
ATOM 844 C CA . PRO A 1 113 ? -11.259 -4.222 12.830 1.00 76.69 113 PRO A CA 1
ATOM 845 C C . PRO A 1 113 ? -12.446 -4.299 11.859 1.00 76.69 113 PRO A C 1
ATOM 847 O O . PRO A 1 113 ? -12.718 -5.362 11.306 1.00 76.69 113 PRO A O 1
ATOM 850 N N . ASP A 1 114 ? -13.148 -3.186 11.629 1.00 81.06 114 ASP A N 1
ATOM 851 C CA . ASP A 1 114 ? -14.303 -3.128 10.735 1.00 81.06 114 ASP A CA 1
ATOM 852 C C . ASP A 1 114 ? -13.869 -3.174 9.262 1.00 81.06 114 ASP A C 1
ATOM 854 O O . ASP A 1 114 ? -13.038 -2.385 8.812 1.00 81.06 114 ASP A O 1
ATOM 858 N N . ALA A 1 115 ? -14.476 -4.064 8.477 1.00 77.31 115 ALA A N 1
ATOM 859 C CA . ALA A 1 115 ? -14.243 -4.176 7.040 1.00 77.31 115 ALA A CA 1
ATOM 860 C C . ALA A 1 115 ? -14.586 -2.893 6.256 1.00 77.31 115 ALA A C 1
ATOM 862 O O . ALA A 1 115 ? -14.014 -2.673 5.177 1.00 77.31 115 ALA A O 1
ATOM 863 N N . SER A 1 116 ? -15.505 -2.077 6.783 1.00 84.06 116 SER A N 1
ATOM 864 C CA . SER A 1 116 ? -15.926 -0.790 6.226 1.00 84.06 116 SER A CA 1
ATOM 865 C C . SER A 1 116 ? -15.000 0.374 6.585 1.00 84.06 116 SER A C 1
ATOM 867 O O . SER A 1 116 ? -15.170 1.460 6.025 1.00 84.06 116 SER A O 1
ATOM 869 N N . ASP A 1 117 ? -13.993 0.144 7.438 1.00 83.69 117 ASP A N 1
ATOM 870 C CA . ASP A 1 117 ? -13.042 1.166 7.864 1.00 83.69 117 ASP A CA 1
ATOM 871 C C . ASP A 1 117 ? -12.405 1.873 6.642 1.00 83.69 117 ASP A C 1
ATOM 873 O O . ASP A 1 117 ? -11.906 1.203 5.723 1.00 83.69 117 ASP A O 1
ATOM 877 N N . PRO A 1 118 ? -12.421 3.221 6.596 1.00 86.25 118 PRO A N 1
ATOM 878 C CA . PRO A 1 118 ? -11.855 3.990 5.490 1.00 86.25 118 PRO A CA 1
ATOM 879 C C . PRO A 1 118 ? -10.398 3.639 5.176 1.00 86.25 118 PRO A C 1
ATOM 881 O O . PRO A 1 118 ? -9.998 3.670 4.012 1.00 86.25 118 PRO A O 1
ATOM 884 N N . GLN A 1 119 ? -9.605 3.255 6.176 1.00 85.06 119 GLN A N 1
ATOM 885 C CA . GLN A 1 119 ? -8.214 2.865 5.975 1.00 85.06 119 GLN A CA 1
ATOM 886 C C . GLN A 1 119 ? -8.092 1.489 5.313 1.00 85.06 119 GLN A C 1
ATOM 888 O O . GLN A 1 119 ? -7.228 1.298 4.460 1.00 85.06 119 GLN A O 1
ATOM 893 N N . ARG A 1 120 ? -9.017 0.553 5.571 1.00 86.38 120 ARG A N 1
ATOM 894 C CA . ARG A 1 120 ? -9.082 -0.704 4.798 1.00 86.38 120 ARG A CA 1
ATOM 895 C C . ARG A 1 120 ? -9.490 -0.459 3.354 1.00 86.38 120 ARG A C 1
ATOM 897 O O . ARG A 1 120 ? -9.002 -1.137 2.453 1.00 86.38 120 ARG A O 1
ATOM 904 N N . GLN A 1 121 ? -10.380 0.502 3.106 1.00 89.50 121 GLN A N 1
ATOM 905 C CA . GLN A 1 121 ? -10.727 0.902 1.738 1.00 89.50 121 GLN A CA 1
ATOM 906 C C . GLN A 1 121 ? -9.528 1.534 1.023 1.00 89.50 121 GLN A C 1
ATOM 908 O O . GLN A 1 121 ? -9.254 1.193 -0.127 1.00 89.50 121 GLN A O 1
ATOM 913 N N . LYS A 1 122 ? -8.769 2.384 1.723 1.00 86.81 122 LYS A N 1
ATOM 914 C CA . LYS A 1 122 ? -7.514 2.946 1.217 1.00 86.81 122 LYS A CA 1
ATOM 915 C C . LYS A 1 122 ? -6.505 1.841 0.898 1.00 86.81 122 LYS A C 1
ATOM 917 O O . LYS A 1 122 ? -6.026 1.784 -0.227 1.00 86.81 122 LYS A O 1
ATOM 922 N N . ALA A 1 123 ? -6.267 0.905 1.817 1.00 89.12 123 ALA A N 1
ATOM 923 C CA . ALA A 1 123 ? -5.390 -0.243 1.583 1.00 89.12 123 ALA A CA 1
ATOM 924 C C . ALA A 1 123 ? -5.813 -1.072 0.354 1.00 89.12 123 ALA A C 1
ATOM 926 O O . ALA A 1 123 ? -4.971 -1.440 -0.458 1.00 89.12 123 ALA A O 1
ATOM 927 N N . ARG A 1 124 ? -7.120 -1.309 0.153 1.00 92.12 124 ARG A N 1
ATOM 928 C CA . ARG A 1 124 ? -7.646 -1.992 -1.048 1.00 92.12 124 ARG A CA 1
ATOM 929 C C . ARG A 1 124 ? -7.311 -1.260 -2.341 1.00 92.12 124 ARG A C 1
ATOM 931 O O . ARG A 1 124 ? -6.915 -1.906 -3.311 1.00 92.12 124 ARG A O 1
ATOM 938 N N . ALA A 1 125 ? -7.493 0.059 -2.362 1.00 89.62 125 ALA A N 1
ATOM 939 C CA . ALA A 1 125 ? -7.170 0.877 -3.526 1.00 89.62 125 ALA A CA 1
ATOM 940 C C . ALA A 1 125 ? -5.671 0.801 -3.846 1.00 89.62 125 ALA A C 1
ATOM 942 O O . ALA A 1 125 ? -5.293 0.626 -5.001 1.00 89.62 125 ALA A O 1
ATOM 943 N N . GLU A 1 126 ? -4.827 0.835 -2.818 1.00 90.44 126 GLU A N 1
ATOM 944 C CA . GLU A 1 126 ? -3.379 0.722 -2.970 1.00 90.44 126 GLU A CA 1
ATOM 945 C C . GLU A 1 126 ? -2.931 -0.642 -3.498 1.00 90.44 126 GLU A C 1
ATOM 947 O O . GLU A 1 126 ? -2.144 -0.726 -4.441 1.00 90.44 126 GLU A O 1
ATOM 952 N N . LEU A 1 127 ? -3.510 -1.726 -2.981 1.00 92.38 127 LEU A N 1
ATOM 953 C CA . LEU A 1 127 ? -3.250 -3.071 -3.495 1.00 92.38 127 LEU A CA 1
ATOM 954 C C . LEU A 1 127 ? -3.749 -3.250 -4.934 1.00 92.38 127 LEU A C 1
ATOM 956 O O . LEU A 1 127 ? -3.147 -3.993 -5.705 1.00 92.38 127 LEU A O 1
ATOM 960 N N . ALA A 1 128 ? -4.815 -2.553 -5.338 1.00 90.62 128 ALA A N 1
ATOM 961 C CA . ALA A 1 128 ? -5.252 -2.543 -6.732 1.00 90.62 128 ALA A CA 1
ATOM 962 C C . ALA A 1 128 ? -4.234 -1.851 -7.656 1.00 90.62 128 ALA A C 1
ATOM 964 O O . ALA A 1 128 ? -3.982 -2.353 -8.750 1.00 90.62 128 ALA A O 1
ATOM 965 N N . VAL A 1 129 ? -3.603 -0.760 -7.206 1.00 88.56 129 VAL A N 1
ATOM 966 C CA . VAL A 1 129 ? -2.500 -0.113 -7.940 1.00 88.56 129 VAL A CA 1
ATOM 967 C C . VAL A 1 129 ? -1.294 -1.047 -8.043 1.00 88.56 129 VAL A C 1
ATOM 969 O O . VAL A 1 129 ? -0.746 -1.224 -9.126 1.00 88.56 129 VAL A O 1
ATOM 972 N N . ALA A 1 130 ? -0.901 -1.700 -6.949 1.00 89.31 130 ALA A N 1
ATOM 973 C CA . ALA A 1 130 ? 0.199 -2.663 -6.975 1.00 89.31 130 ALA A CA 1
ATOM 974 C C . ALA A 1 130 ? -0.084 -3.833 -7.944 1.00 89.31 130 ALA A C 1
ATOM 976 O O . ALA A 1 130 ? 0.792 -4.222 -8.719 1.00 89.31 130 ALA A O 1
ATOM 977 N N . ARG A 1 131 ? -1.325 -4.343 -7.975 1.00 92.88 131 ARG A N 1
ATOM 978 C CA . ARG A 1 131 ? -1.761 -5.372 -8.936 1.00 92.88 131 ARG A CA 1
ATOM 979 C C . ARG A 1 131 ? -1.681 -4.912 -10.387 1.00 92.88 131 ARG A C 1
ATOM 981 O O . ARG A 1 131 ? -1.184 -5.670 -11.213 1.00 92.88 131 ARG A O 1
ATOM 988 N N . SER A 1 132 ? -2.139 -3.701 -10.705 1.00 87.75 132 SER A N 1
ATOM 989 C CA . SER A 1 132 ? -2.102 -3.208 -12.089 1.00 87.75 132 SER A CA 1
ATOM 990 C C . SER A 1 132 ? -0.670 -3.016 -12.591 1.00 87.75 132 SER A C 1
ATOM 992 O O . SER A 1 132 ? -0.369 -3.324 -13.743 1.00 87.75 132 SER A O 1
ATOM 994 N N . VAL A 1 133 ? 0.247 -2.587 -11.716 1.00 88.12 133 VAL A N 1
ATOM 995 C CA . VAL A 1 133 ? 1.676 -2.509 -12.044 1.00 88.12 133 VAL A CA 1
ATOM 996 C C . VAL A 1 133 ? 2.260 -3.900 -12.309 1.00 88.12 133 VAL A C 1
ATOM 998 O O . VAL A 1 133 ? 2.932 -4.080 -13.322 1.00 88.12 133 VAL A O 1
ATOM 1001 N N . LEU A 1 134 ? 1.962 -4.892 -11.461 1.00 88.06 134 LEU A N 1
ATOM 1002 C CA . LEU A 1 134 ? 2.408 -6.281 -11.651 1.00 88.06 134 LEU A CA 1
ATOM 1003 C C . LEU A 1 134 ? 1.825 -6.933 -12.916 1.00 88.06 134 LEU A C 1
ATOM 1005 O O . LEU A 1 134 ? 2.488 -7.757 -13.540 1.00 88.06 134 LEU A O 1
ATOM 1009 N N . ALA A 1 135 ? 0.612 -6.552 -13.317 1.00 87.94 135 ALA A N 1
ATOM 1010 C CA . ALA A 1 135 ? -0.013 -6.991 -14.565 1.00 87.94 135 ALA A CA 1
ATOM 1011 C C . ALA A 1 135 ? 0.557 -6.289 -15.817 1.00 87.94 135 ALA A C 1
ATOM 1013 O O . ALA A 1 135 ? 0.180 -6.629 -16.937 1.00 87.94 135 ALA A O 1
ATOM 1014 N N . GLY A 1 136 ? 1.461 -5.315 -15.652 1.00 81.12 136 GLY A N 1
ATOM 1015 C CA . GLY A 1 136 ? 2.038 -4.540 -16.753 1.00 81.12 136 GLY A CA 1
ATOM 1016 C C . GLY A 1 136 ? 1.101 -3.471 -17.326 1.00 81.12 136 GLY A C 1
ATOM 1017 O O . GLY A 1 136 ? 1.405 -2.873 -18.355 1.00 81.12 136 GLY A O 1
ATOM 1018 N N . GLU A 1 137 ? -0.018 -3.180 -16.661 1.00 74.88 137 GLU A N 1
ATOM 1019 C CA . GLU A 1 137 ? -1.075 -2.281 -17.146 1.00 74.88 137 GLU A CA 1
ATOM 1020 C C . GLU A 1 137 ? -0.771 -0.791 -16.905 1.00 74.88 137 GLU A C 1
ATOM 1022 O O . GLU A 1 137 ? -1.639 0.061 -17.086 1.00 74.88 137 GLU A O 1
ATOM 1027 N N . SER A 1 138 ? 0.449 -0.441 -16.486 1.00 57.75 138 SER A N 1
ATOM 1028 C CA . SER A 1 138 ? 0.764 0.905 -15.993 1.00 57.75 138 SER A CA 1
ATOM 1029 C C . SER A 1 138 ? 1.706 1.703 -16.909 1.00 57.75 138 SER A C 1
ATOM 1031 O O . SER A 1 138 ? 2.910 1.795 -16.637 1.00 57.75 138 SER A O 1
ATOM 1033 N N . PRO A 1 139 ? 1.199 2.386 -17.954 1.00 50.44 139 PRO A N 1
ATOM 1034 C CA . PRO A 1 139 ? 1.965 3.417 -18.639 1.00 50.44 139 PRO A CA 1
ATOM 1035 C C . PRO A 1 139 ? 2.079 4.634 -17.711 1.00 50.44 139 PRO A C 1
ATOM 1037 O O . PRO A 1 139 ? 1.096 5.290 -17.374 1.00 50.44 139 PRO A O 1
ATOM 1040 N N . GLY A 1 140 ? 3.285 4.917 -17.221 1.00 52.25 140 GLY A N 1
ATOM 1041 C CA . GLY A 1 140 ? 3.539 6.090 -16.386 1.00 52.25 140 GLY A CA 1
ATOM 1042 C C . GLY A 1 140 ? 3.573 7.351 -17.219 1.00 52.25 140 GLY A C 1
ATOM 1043 O O . GLY A 1 140 ? 4.572 7.630 -17.874 1.00 52.25 140 GLY A O 1
ATOM 1044 N N . SER A 1 141 ? 2.499 8.137 -17.186 1.00 53.81 141 SER A N 1
ATOM 1045 C CA . SER A 1 141 ? 2.618 9.545 -17.549 1.00 53.81 141 SER A CA 1
ATOM 1046 C C . SER A 1 141 ? 3.451 10.269 -16.485 1.00 53.81 141 SER A C 1
ATOM 1048 O O . SER A 1 141 ? 3.433 9.919 -15.304 1.00 53.81 141 SER A O 1
ATOM 1050 N N . VAL A 1 142 ? 4.156 11.326 -16.886 1.00 52.97 142 VAL A N 1
ATOM 1051 C CA . VAL A 1 142 ? 4.963 12.176 -15.987 1.00 52.97 142 VAL A CA 1
ATOM 1052 C C . VAL A 1 142 ? 4.136 12.721 -14.808 1.00 52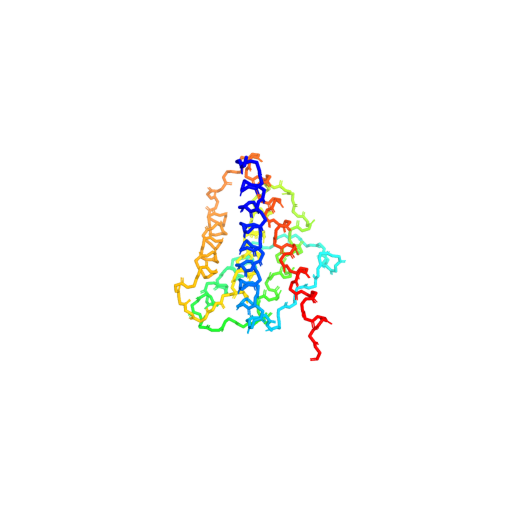.97 142 VAL A C 1
ATOM 1054 O O . VAL A 1 142 ? 4.656 12.890 -13.708 1.00 52.97 142 VAL A O 1
ATOM 1057 N N . THR A 1 143 ? 2.830 12.934 -15.005 1.00 58.25 143 THR A N 1
ATOM 1058 C CA . THR A 1 143 ? 1.893 13.351 -13.950 1.00 58.25 143 THR A CA 1
ATOM 1059 C C . THR A 1 143 ? 1.688 12.295 -12.864 1.00 58.25 143 THR A C 1
ATOM 1061 O O . THR A 1 143 ? 1.548 12.666 -11.700 1.00 58.25 143 THR A O 1
ATOM 1064 N N . HIS A 1 144 ? 1.733 11.003 -13.203 1.00 61.94 144 HIS A N 1
ATOM 1065 C CA . HIS A 1 144 ? 1.684 9.935 -12.204 1.00 61.94 144 HIS A CA 1
ATOM 1066 C C . HIS A 1 144 ? 2.959 9.898 -11.357 1.00 61.94 144 HIS A C 1
ATOM 1068 O O . HIS A 1 144 ? 2.856 9.804 -10.143 1.00 61.94 144 HIS A O 1
ATOM 1074 N N . GLY A 1 145 ? 4.138 10.126 -11.947 1.00 60.78 145 GLY A N 1
ATOM 1075 C CA . GLY A 1 145 ? 5.392 10.151 -11.183 1.00 60.78 145 GLY A CA 1
ATOM 1076 C C . GLY A 1 145 ? 5.425 11.213 -10.076 1.00 60.78 145 GLY A C 1
ATOM 1077 O O . GLY A 1 145 ? 5.866 10.928 -8.966 1.00 60.78 145 GLY A O 1
ATOM 1078 N N . ILE A 1 146 ? 4.890 12.412 -10.334 1.00 65.38 146 ILE A N 1
ATOM 1079 C CA . ILE A 1 146 ? 4.773 13.466 -9.309 1.00 65.38 146 ILE A CA 1
ATOM 1080 C C . ILE A 1 146 ? 3.761 13.065 -8.226 1.00 65.38 146 ILE A C 1
ATOM 1082 O O . ILE A 1 146 ? 3.986 13.314 -7.041 1.00 65.38 146 ILE A O 1
ATOM 1086 N N . GLN A 1 147 ? 2.654 12.425 -8.613 1.00 71.12 147 GLN A N 1
ATOM 1087 C CA . GLN A 1 147 ? 1.661 11.913 -7.669 1.00 71.12 147 GLN A CA 1
ATOM 1088 C C . GLN A 1 147 ? 2.267 10.852 -6.740 1.00 71.12 147 GLN A C 1
ATOM 1090 O O . GLN A 1 147 ? 2.009 10.881 -5.538 1.00 71.12 147 GLN A O 1
ATOM 1095 N N . ASP A 1 148 ? 3.112 9.970 -7.270 1.00 67.50 148 ASP A N 1
ATOM 1096 C CA . ASP A 1 148 ? 3.781 8.932 -6.488 1.00 67.50 148 ASP A CA 1
ATOM 1097 C C . ASP A 1 148 ? 4.814 9.519 -5.529 1.00 67.50 148 ASP A C 1
ATOM 1099 O O . ASP A 1 148 ? 4.893 9.094 -4.380 1.00 67.50 148 ASP A O 1
ATOM 1103 N N . GLN A 1 149 ? 5.560 10.540 -5.958 1.00 68.75 149 GLN A N 1
ATOM 1104 C CA . GLN A 1 149 ? 6.491 11.254 -5.081 1.00 68.75 149 GLN A CA 1
ATOM 1105 C C . GLN A 1 149 ? 5.762 11.962 -3.936 1.00 68.75 149 GLN A C 1
ATOM 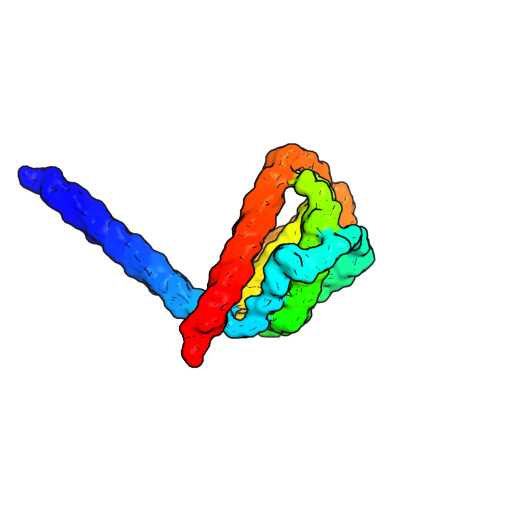1107 O O . GLN A 1 149 ? 6.152 11.831 -2.777 1.00 68.75 149 GLN A O 1
ATOM 1112 N N . LEU A 1 150 ? 4.674 12.678 -4.241 1.00 71.19 150 LEU A N 1
ATOM 1113 C CA . LEU A 1 150 ? 3.845 13.325 -3.220 1.00 71.19 150 LEU A CA 1
ATOM 1114 C C . LEU A 1 150 ? 3.277 12.303 -2.238 1.00 71.19 150 LEU A C 1
ATOM 1116 O O . LEU A 1 150 ? 3.226 12.550 -1.036 1.00 71.19 150 LEU A O 1
ATOM 1120 N N . LYS A 1 151 ? 2.871 11.144 -2.744 1.00 74.62 151 LYS A N 1
ATOM 1121 C CA . LYS A 1 151 ? 2.355 10.055 -1.930 1.00 74.62 151 LYS A CA 1
ATOM 1122 C C . LYS A 1 151 ? 3.431 9.422 -1.056 1.00 74.62 151 LYS A C 1
ATOM 1124 O O . LYS A 1 151 ? 3.152 9.169 0.110 1.00 74.62 151 LYS A O 1
ATOM 1129 N N . ASN A 1 152 ? 4.648 9.233 -1.563 1.00 71.88 152 ASN A N 1
ATOM 1130 C CA . ASN A 1 152 ? 5.765 8.757 -0.752 1.00 71.88 152 ASN A CA 1
ATOM 1131 C C . ASN A 1 152 ? 6.059 9.725 0.402 1.00 71.88 152 ASN A C 1
ATOM 1133 O O . ASN A 1 152 ? 6.146 9.298 1.546 1.00 71.88 152 ASN A O 1
ATOM 1137 N N . LEU A 1 153 ? 6.084 11.034 0.129 1.00 72.75 153 LEU A N 1
ATOM 1138 C CA . LEU A 1 153 ? 6.266 12.064 1.160 1.00 72.75 153 LEU A CA 1
ATOM 1139 C C . LEU A 1 153 ? 5.128 12.088 2.194 1.00 72.75 153 LEU A C 1
ATOM 1141 O O . LEU A 1 153 ? 5.363 12.371 3.367 1.00 72.75 153 LEU A O 1
ATOM 1145 N N . GLN A 1 154 ? 3.887 11.821 1.778 1.00 74.38 154 GLN A N 1
ATOM 1146 C CA . GLN A 1 154 ? 2.748 11.707 2.696 1.00 74.38 154 GLN A CA 1
ATOM 1147 C C . GLN A 1 154 ? 2.842 10.463 3.576 1.00 74.38 154 GLN A C 1
ATOM 1149 O O . GLN A 1 154 ? 2.505 10.531 4.756 1.00 74.38 154 GLN A O 1
ATOM 1154 N N . VAL A 1 155 ? 3.281 9.340 3.001 1.00 68.88 155 VAL A N 1
ATOM 1155 C CA . VAL A 1 155 ? 3.537 8.109 3.750 1.00 68.88 155 VAL A CA 1
ATOM 1156 C C . VAL A 1 155 ? 4.624 8.380 4.777 1.00 68.88 155 VAL A C 1
ATOM 1158 O O . VAL A 1 155 ? 4.345 8.240 5.959 1.00 68.88 155 VAL A O 1
ATOM 1161 N N . GLU A 1 156 ? 5.782 8.892 4.357 1.00 71.50 156 GLU A N 1
ATOM 1162 C CA . GLU A 1 156 ? 6.916 9.209 5.232 1.00 71.50 156 GLU A CA 1
ATOM 1163 C C . GLU A 1 156 ? 6.521 10.125 6.403 1.00 71.50 156 GLU A C 1
ATOM 1165 O O . GLU A 1 156 ? 6.828 9.824 7.555 1.00 71.50 156 GLU A O 1
ATOM 1170 N N . HIS A 1 157 ? 5.769 11.203 6.146 1.00 67.38 157 HIS A N 1
ATOM 1171 C CA . HIS A 1 157 ? 5.247 12.058 7.218 1.00 67.38 157 HIS A CA 1
ATOM 1172 C C . HIS A 1 157 ? 4.315 11.304 8.173 1.00 67.38 157 HIS A C 1
ATOM 1174 O O . HIS A 1 157 ? 4.364 11.536 9.379 1.00 67.38 157 HIS A O 1
ATOM 1180 N N . GLY A 1 158 ? 3.467 10.413 7.654 1.00 63.47 158 GLY A N 1
ATOM 1181 C CA . GLY A 1 158 ? 2.615 9.552 8.471 1.00 63.47 158 GLY A CA 1
ATOM 1182 C C . GLY A 1 158 ? 3.428 8.652 9.400 1.00 63.47 158 GLY A C 1
ATOM 1183 O O . GLY A 1 158 ? 3.125 8.584 10.589 1.00 63.47 158 GLY A O 1
ATOM 1184 N N . GLU A 1 159 ? 4.497 8.035 8.890 1.00 64.25 159 GLU A N 1
ATOM 1185 C CA . GLU A 1 159 ? 5.407 7.202 9.689 1.00 64.25 159 GLU A CA 1
ATOM 1186 C C . GLU A 1 159 ? 6.135 8.031 10.767 1.00 64.25 159 GLU A C 1
ATOM 1188 O O . GLU A 1 159 ? 6.242 7.604 11.916 1.00 64.25 159 GLU A O 1
ATOM 1193 N N . GLN A 1 160 ? 6.588 9.248 10.436 1.00 66.44 160 GLN A N 1
ATOM 1194 C CA . GLN A 1 160 ? 7.269 10.143 11.383 1.00 66.44 160 GLN A CA 1
ATOM 1195 C C . GLN A 1 160 ? 6.349 10.635 12.508 1.00 66.44 160 GLN A C 1
ATOM 1197 O O . GLN A 1 160 ? 6.750 10.648 13.672 1.00 66.44 160 GLN A O 1
ATOM 1202 N N . VAL A 1 161 ? 5.112 11.025 12.182 1.00 64.94 161 VAL A N 1
ATOM 1203 C CA . VAL A 1 161 ? 4.114 11.432 13.186 1.00 64.94 161 VAL A CA 1
ATOM 1204 C C . VAL A 1 161 ? 3.781 10.260 14.106 1.00 64.94 161 VAL A C 1
ATOM 1206 O O . VAL A 1 161 ? 3.682 10.443 15.317 1.00 64.94 161 VAL A O 1
ATOM 1209 N N . GLN A 1 162 ? 3.670 9.054 13.550 1.00 58.78 162 GLN A N 1
ATOM 1210 C CA . GLN A 1 162 ? 3.418 7.838 14.316 1.00 58.78 162 GLN A CA 1
ATOM 1211 C C . GLN A 1 162 ? 4.567 7.531 15.291 1.00 58.78 162 GLN A C 1
ATOM 1213 O O . GLN A 1 162 ? 4.311 7.279 16.466 1.00 58.78 162 GLN A O 1
ATOM 1218 N N . LYS A 1 163 ? 5.824 7.680 14.851 1.00 58.81 163 LYS A N 1
ATOM 1219 C CA . LYS A 1 163 ? 7.011 7.540 15.711 1.00 58.81 163 LYS A CA 1
ATOM 1220 C C . LYS A 1 163 ? 7.045 8.568 16.851 1.00 58.81 163 LYS A C 1
ATOM 1222 O O . LYS A 1 163 ? 7.311 8.215 17.996 1.00 58.81 163 LYS A O 1
ATOM 1227 N N . ALA A 1 164 ? 6.742 9.833 16.554 1.00 60.41 164 ALA A N 1
ATOM 1228 C CA . ALA A 1 164 ? 6.751 10.907 17.551 1.00 60.41 164 ALA A CA 1
ATOM 1229 C C . ALA A 1 164 ? 5.660 10.741 18.627 1.00 60.41 164 ALA A C 1
ATOM 1231 O O . ALA A 1 164 ? 5.861 11.124 19.782 1.00 60.41 164 ALA A O 1
ATOM 1232 N N . LEU A 1 165 ? 4.509 10.169 18.261 1.00 57.47 165 LEU A N 1
ATOM 1233 C CA . LEU A 1 165 ? 3.415 9.881 19.193 1.00 57.47 165 LEU A CA 1
ATOM 1234 C C . LEU A 1 165 ? 3.753 8.733 20.158 1.00 57.47 165 LEU A C 1
ATOM 1236 O O . LEU A 1 165 ? 3.322 8.773 21.306 1.00 57.47 165 LEU A O 1
ATOM 1240 N N . GLU A 1 166 ? 4.554 7.752 19.735 1.00 51.47 166 GLU A N 1
ATOM 1241 C CA . GLU A 1 166 ? 5.022 6.671 20.616 1.00 51.47 166 GLU A CA 1
ATOM 1242 C C . GLU A 1 166 ? 6.139 7.127 21.571 1.00 51.47 166 GLU A C 1
ATOM 1244 O O . GLU A 1 166 ? 6.129 6.743 22.735 1.00 51.47 166 GLU A O 1
ATOM 1249 N N . GLU A 1 167 ? 7.064 7.996 21.135 1.00 57.03 167 GLU A N 1
ATOM 1250 C CA . GLU A 1 167 ? 8.128 8.544 22.004 1.00 57.03 167 GLU A CA 1
ATOM 1251 C C . GLU A 1 167 ? 7.601 9.501 23.092 1.00 57.03 167 GLU A C 1
ATOM 1253 O O . GLU A 1 167 ? 8.289 9.765 24.078 1.00 57.03 167 GLU A O 1
ATOM 1258 N N . THR A 1 168 ? 6.385 10.032 22.925 1.00 49.12 168 THR A N 1
ATOM 1259 C CA . THR A 1 168 ? 5.743 10.954 23.878 1.00 49.12 168 THR A CA 1
ATOM 1260 C C . THR A 1 168 ? 4.679 10.294 24.762 1.00 49.12 168 THR A C 1
ATOM 1262 O O . THR A 1 168 ? 4.103 10.972 25.618 1.00 49.12 168 THR A O 1
ATOM 1265 N N . ALA A 1 169 ? 4.436 8.988 24.607 1.00 42.16 169 ALA A N 1
ATOM 1266 C CA . ALA A 1 169 ? 3.578 8.219 25.502 1.00 42.16 169 ALA A CA 1
ATOM 1267 C C . ALA A 1 169 ? 4.353 7.852 26.795 1.00 42.16 169 ALA A C 1
ATOM 1269 O O . ALA A 1 169 ? 5.402 7.216 26.693 1.00 42.16 169 ALA A O 1
ATOM 1270 N N . PRO A 1 170 ? 3.898 8.284 27.990 1.00 43.09 170 PRO A N 1
ATOM 1271 C CA . PRO A 1 170 ? 4.559 8.004 29.270 1.00 43.09 170 PRO A CA 1
ATOM 1272 C C . PRO A 1 170 ? 4.430 6.547 29.734 1.00 43.09 170 PRO A C 1
ATOM 1274 O O . PRO A 1 170 ? 3.420 5.892 29.385 1.00 43.09 170 PRO A O 1
#

Radius of gyration: 18.92 Å; chains: 1; bounding box: 42×60×48 Å

Secondary structure (DSSP, 8-state):
-HHHHHHHHHHHHHHHHHHHHHHHHHHHGGG--S-----TTS-------HHHHHHHHHHHHHHHHSSS--HHHHHHHHHHHHHHHHHSPTTSHHHHHHHHHHHHHHHHHH--SSTT-HHHHHHHHHHHHHHHHHTT-----HHHHHHHHHHHHHHHHHHHHHHHHHHT--

pLDDT: mean 71.86, std 16.56, range [36.22, 93.12]